Protein AF-A0A414RCP3-F1 (afdb_monomer_lite)

Secondary structure (DSSP, 8-state):
-HHHHHHHHHHHHHHHHHHHHHHHHTT-S-------S-S-----EEEEEETTTEEEEEEPPPTT--EEEEEETTEEEEEE--TT--EEEETTPPTT-EEEEEEEEEEEETTEEEE-PPPPPEEEEPPPP----------

Foldseek 3Di:
DVVVVVVVVVVVVVVVVVVVVVVVVVVPPDDPDPPPPPDQQAWAWDWAQDLAFGIKIFTDQDPQFQWKWKDKPNHTDDTGRHSVDGMDTDRPDDAQDKIKMKMWTWHADPNDIDTDDIHDIDIYHHHHRPDPPPPPDDD

Sequence (139 aa):
MKQIKHNLKFIISIVILIMVTFITNCYLVKADETKNPSINSTITFYGNMSNKKGIILKWSKVPKSKGYVIYRNNKKIATIKSNKIKSYTDKKVKAGKKYTYQIAPYTKVKGKKALGVKSYKIRVKATKRNGKKSILQEW

Structure (mmCIF, N/CA/C/O backbone):
data_AF-A0A414RCP3-F1
#
_entry.id   AF-A0A414RCP3-F1
#
loop_
_atom_site.group_PDB
_atom_site.id
_atom_site.type_symbol
_atom_site.label_atom_id
_atom_site.label_alt_id
_atom_site.label_comp_id
_atom_site.label_asym_id
_atom_site.label_entity_id
_atom_site.label_seq_id
_atom_site.pdbx_PDB_ins_code
_atom_site.Cartn_x
_atom_site.Cartn_y
_atom_site.Cartn_z
_atom_site.occupancy
_atom_site.B_iso_or_equiv
_atom_site.auth_seq_id
_atom_site.auth_comp_id
_atom_site.auth_asym_id
_atom_site.auth_atom_id
_atom_site.pdbx_PDB_model_num
ATOM 1 N N . MET A 1 1 ? 62.588 -48.140 -28.728 1.00 59.31 1 MET A N 1
ATOM 2 C CA . MET A 1 1 ? 61.114 -48.164 -28.517 1.00 59.31 1 MET A CA 1
ATOM 3 C C . MET A 1 1 ? 60.651 -47.842 -27.085 1.00 59.31 1 MET A C 1
ATOM 5 O O . MET A 1 1 ? 59.580 -47.264 -26.940 1.00 59.31 1 MET A O 1
ATOM 9 N N . LYS A 1 2 ? 61.408 -48.172 -26.021 1.00 61.03 2 LYS A N 1
ATOM 10 C CA . LYS A 1 2 ? 61.023 -47.899 -24.613 1.00 61.03 2 LYS A CA 1
ATOM 11 C C . LYS A 1 2 ? 61.018 -46.393 -24.259 1.00 61.03 2 LYS A C 1
ATOM 13 O O . LYS A 1 2 ? 60.089 -45.934 -23.605 1.00 61.03 2 LYS A O 1
ATOM 18 N N . GLN A 1 3 ? 61.975 -45.627 -24.799 1.00 59.44 3 GLN A N 1
ATOM 19 C CA . GLN A 1 3 ? 62.107 -44.174 -24.587 1.00 59.44 3 GLN A CA 1
ATOM 20 C C . GLN A 1 3 ? 60.938 -43.359 -25.166 1.00 59.44 3 GLN A C 1
ATOM 22 O O . GLN A 1 3 ? 60.432 -42.449 -24.522 1.00 59.44 3 GLN A O 1
ATOM 27 N N . ILE A 1 4 ? 60.443 -43.733 -26.352 1.00 65.25 4 ILE A N 1
ATOM 28 C CA . ILE A 1 4 ? 59.297 -43.068 -26.999 1.00 65.25 4 ILE A CA 1
ATOM 29 C C . ILE A 1 4 ? 58.018 -43.295 -26.183 1.00 65.25 4 ILE A C 1
ATOM 31 O O . ILE A 1 4 ? 57.241 -42.369 -25.983 1.00 65.25 4 ILE A O 1
ATOM 35 N N . LYS A 1 5 ? 57.834 -44.504 -25.630 1.00 66.94 5 LYS A N 1
ATOM 36 C CA . LYS A 1 5 ? 56.709 -44.806 -24.730 1.00 66.94 5 LYS A CA 1
ATOM 37 C C . LYS A 1 5 ? 56.789 -44.009 -23.422 1.00 66.94 5 LYS A C 1
ATOM 39 O O . LYS A 1 5 ? 55.750 -43.630 -22.893 1.00 66.94 5 LYS A O 1
ATOM 44 N N . HIS A 1 6 ? 57.992 -43.749 -22.909 1.00 66.50 6 HIS A N 1
ATOM 45 C CA . HIS A 1 6 ? 58.208 -42.924 -21.717 1.00 66.50 6 HIS A CA 1
ATOM 46 C C . HIS A 1 6 ? 57.896 -41.443 -21.990 1.00 66.50 6 HIS A C 1
ATOM 48 O O . HIS A 1 6 ? 57.122 -40.836 -21.255 1.00 66.50 6 HIS A O 1
ATOM 54 N N . ASN A 1 7 ? 58.399 -40.899 -23.102 1.00 67.38 7 ASN A N 1
ATOM 55 C CA . ASN A 1 7 ? 58.124 -39.522 -23.518 1.00 67.38 7 ASN A CA 1
ATOM 56 C C . ASN A 1 7 ? 56.638 -39.307 -23.841 1.00 67.38 7 ASN A C 1
ATOM 58 O O . ASN A 1 7 ? 56.080 -38.278 -23.484 1.00 67.38 7 ASN A O 1
ATOM 62 N N . LEU A 1 8 ? 55.966 -40.300 -24.430 1.00 71.62 8 LEU A N 1
ATOM 63 C CA . LEU A 1 8 ? 54.529 -40.245 -24.697 1.00 71.62 8 LEU A CA 1
ATOM 64 C C . LEU A 1 8 ? 53.703 -40.226 -23.403 1.00 71.62 8 LEU A C 1
ATOM 66 O O . LEU A 1 8 ? 52.778 -39.431 -23.277 1.00 71.62 8 LEU A O 1
ATOM 70 N N . LYS A 1 9 ? 54.066 -41.049 -22.410 1.00 73.62 9 LYS A N 1
ATOM 71 C CA . LYS A 1 9 ? 53.432 -41.028 -21.081 1.00 73.62 9 LYS A CA 1
ATOM 72 C C . LYS A 1 9 ? 53.657 -39.694 -20.360 1.00 73.62 9 LYS A C 1
ATOM 74 O O . LYS A 1 9 ? 52.738 -39.199 -19.716 1.00 73.62 9 LYS A O 1
ATOM 79 N N . PHE A 1 10 ? 54.840 -39.097 -20.513 1.00 78.38 10 PHE A N 1
ATOM 80 C CA . PHE A 1 10 ? 55.164 -37.785 -19.949 1.00 78.38 10 PHE A CA 1
ATOM 81 C C . PHE A 1 10 ? 54.343 -36.661 -20.602 1.00 78.38 10 PHE A C 1
ATOM 83 O O . PHE A 1 10 ? 53.743 -35.849 -19.902 1.00 78.38 10 PHE A O 1
ATOM 90 N N . ILE A 1 11 ? 54.226 -36.671 -21.934 1.00 77.50 11 ILE A N 1
ATOM 91 C CA . ILE A 1 11 ? 53.419 -35.701 -22.687 1.00 77.50 11 ILE A CA 1
ATOM 92 C C . ILE A 1 11 ? 51.931 -35.819 -22.320 1.00 77.50 11 ILE A C 1
ATOM 94 O O . ILE A 1 11 ? 51.287 -34.809 -22.042 1.00 77.50 11 ILE A O 1
ATOM 98 N N . ILE A 1 12 ? 51.387 -37.039 -22.239 1.00 74.81 12 ILE A N 1
ATOM 99 C CA . ILE A 1 12 ? 49.988 -37.270 -21.839 1.00 74.81 12 ILE A CA 1
ATOM 100 C C . ILE A 1 12 ? 49.737 -36.774 -20.405 1.00 74.81 12 ILE A C 1
ATOM 102 O O . ILE A 1 12 ? 48.708 -36.152 -20.145 1.00 74.81 12 ILE A O 1
ATOM 106 N N . SER A 1 13 ? 50.690 -36.971 -19.487 1.00 78.81 13 SER A N 1
ATOM 107 C CA . SER A 1 13 ? 50.584 -36.484 -18.105 1.00 78.81 13 SER A CA 1
ATOM 108 C C . SER A 1 13 ? 50.514 -34.956 -18.017 1.00 78.81 13 SER A C 1
ATOM 110 O O . SER A 1 13 ? 49.765 -34.431 -17.195 1.00 78.81 13 SER A O 1
ATOM 112 N N . ILE A 1 14 ? 51.257 -34.236 -18.864 1.00 81.00 14 ILE A N 1
ATOM 113 C CA . ILE A 1 14 ? 51.238 -32.764 -18.910 1.00 81.00 14 ILE A CA 1
ATOM 114 C C . ILE A 1 14 ? 49.898 -32.255 -19.456 1.00 81.00 14 ILE A C 1
ATOM 116 O O . ILE A 1 14 ? 49.323 -31.323 -18.895 1.00 81.00 14 ILE A O 1
ATOM 120 N N . VAL A 1 15 ? 49.355 -32.896 -20.497 1.00 80.38 15 VAL A N 1
ATOM 121 C CA . VAL A 1 15 ? 48.044 -32.529 -21.065 1.00 80.38 15 VAL A CA 1
ATOM 122 C C . VAL A 1 15 ? 46.918 -32.746 -20.050 1.00 80.38 15 VAL A C 1
ATOM 124 O O . VAL A 1 15 ? 46.056 -31.883 -19.903 1.00 80.38 15 VAL A O 1
ATOM 127 N N . ILE A 1 16 ? 46.945 -33.850 -19.295 1.00 77.81 16 ILE A N 1
ATOM 128 C CA . ILE A 1 16 ? 45.961 -34.115 -18.234 1.00 77.81 16 ILE A CA 1
ATOM 129 C C . ILE A 1 16 ? 46.041 -33.042 -17.137 1.00 77.81 16 ILE A C 1
ATOM 131 O O . ILE A 1 16 ? 45.006 -32.547 -16.698 1.00 77.81 16 ILE A O 1
ATOM 135 N N . LEU A 1 17 ? 47.246 -32.618 -16.743 1.00 74.69 17 LEU A N 1
ATOM 136 C CA . LEU A 1 17 ? 47.434 -31.552 -15.752 1.00 74.69 17 LEU A CA 1
ATOM 137 C C . LEU A 1 17 ? 46.867 -30.202 -16.221 1.00 74.69 17 LEU A C 1
ATOM 139 O O . LEU A 1 17 ? 46.223 -29.512 -15.433 1.00 74.69 17 LEU A O 1
ATOM 143 N N . ILE A 1 18 ? 47.044 -29.848 -17.499 1.00 76.25 18 ILE A N 1
ATOM 144 C CA . ILE A 1 18 ? 46.495 -28.612 -18.090 1.00 76.25 18 ILE A CA 1
ATOM 145 C C . ILE A 1 18 ? 44.961 -28.668 -18.181 1.00 76.25 18 ILE A C 1
ATOM 147 O O . ILE A 1 18 ? 44.282 -27.673 -17.940 1.00 76.25 18 ILE A O 1
ATOM 151 N N . MET A 1 19 ? 44.387 -29.836 -18.477 1.00 71.69 19 MET A N 1
ATOM 152 C CA . MET A 1 19 ? 42.931 -30.012 -18.488 1.00 71.69 19 MET A CA 1
ATOM 153 C C . MET A 1 19 ? 42.341 -29.900 -17.078 1.00 71.69 19 MET A C 1
ATOM 155 O O . MET A 1 19 ? 41.310 -29.258 -16.896 1.00 71.69 19 MET A O 1
ATOM 159 N N . VAL A 1 20 ? 43.014 -30.452 -16.063 1.00 71.19 20 VAL A N 1
ATOM 160 C CA . VAL A 1 20 ? 42.589 -30.342 -14.657 1.00 71.19 20 VAL A CA 1
ATOM 161 C C . VAL A 1 20 ? 42.625 -28.889 -14.170 1.00 71.19 20 VAL A C 1
ATOM 163 O O . VAL A 1 20 ? 41.719 -28.486 -13.443 1.00 71.19 20 VAL A O 1
ATOM 166 N N . THR A 1 21 ? 43.600 -28.076 -14.594 1.00 66.94 21 THR A N 1
ATOM 167 C CA . THR A 1 21 ? 43.658 -26.648 -14.225 1.00 66.94 21 THR A CA 1
ATOM 168 C C . THR A 1 21 ? 42.615 -25.793 -14.948 1.00 66.94 21 THR A C 1
ATOM 170 O O . THR A 1 21 ? 42.065 -24.860 -14.362 1.00 66.94 21 THR A O 1
ATOM 173 N N . PHE A 1 22 ? 42.271 -26.133 -16.194 1.00 64.38 22 PHE A N 1
ATOM 174 C CA . PHE A 1 22 ? 41.147 -25.511 -16.902 1.00 64.38 22 PHE A CA 1
ATOM 175 C C . PHE A 1 22 ? 39.810 -25.840 -16.228 1.00 64.38 22 PHE A C 1
ATOM 177 O O . PHE A 1 22 ? 38.975 -24.959 -16.025 1.00 64.38 22 PHE A O 1
ATOM 184 N N . ILE A 1 23 ? 39.644 -27.097 -15.810 1.00 64.88 23 ILE A N 1
ATOM 185 C CA . ILE A 1 23 ? 38.480 -27.562 -15.058 1.00 64.88 23 ILE A CA 1
ATOM 186 C C . ILE A 1 23 ? 38.391 -26.847 -13.698 1.00 64.88 23 ILE A C 1
ATOM 188 O O . ILE A 1 23 ? 37.313 -26.376 -13.348 1.00 64.88 23 ILE A O 1
ATOM 192 N N . THR A 1 24 ? 39.487 -26.674 -12.944 1.00 61.59 24 THR A N 1
ATOM 193 C CA . THR A 1 24 ? 39.461 -25.930 -11.664 1.00 61.59 24 THR A CA 1
ATOM 194 C C . THR A 1 24 ? 39.218 -24.429 -11.824 1.00 61.59 24 THR A C 1
ATOM 196 O O . THR A 1 24 ? 38.556 -23.846 -10.964 1.00 61.59 24 THR A O 1
ATOM 199 N N . ASN A 1 25 ? 39.618 -23.803 -12.937 1.00 57.88 25 ASN A N 1
ATOM 200 C CA . ASN A 1 25 ? 39.214 -22.424 -13.251 1.00 57.88 25 ASN A CA 1
ATOM 201 C C . ASN A 1 25 ? 37.702 -22.302 -13.561 1.00 57.88 25 ASN A C 1
ATOM 203 O O . ASN A 1 25 ? 37.096 -21.262 -13.314 1.00 57.88 25 ASN A O 1
ATOM 207 N N . CYS A 1 26 ? 37.037 -23.380 -13.994 1.00 54.97 26 CYS A N 1
ATOM 208 C CA . CYS A 1 26 ? 35.572 -23.430 -14.075 1.00 54.97 26 CYS A CA 1
ATOM 209 C C . CYS A 1 26 ? 34.878 -23.586 -12.705 1.00 54.97 26 CYS A C 1
ATOM 211 O O . CYS A 1 26 ? 33.672 -23.363 -12.617 1.00 54.97 26 CYS A O 1
ATOM 213 N N . TYR A 1 27 ? 35.610 -23.899 -11.628 1.00 56.06 27 TYR A N 1
ATOM 214 C CA . TYR A 1 27 ? 35.049 -24.075 -10.279 1.00 56.06 27 TYR A CA 1
ATOM 215 C C . TYR A 1 27 ? 35.124 -22.826 -9.379 1.00 56.06 27 TYR A C 1
ATOM 217 O O . TYR A 1 27 ? 34.558 -22.839 -8.287 1.00 56.06 27 TYR A O 1
ATOM 225 N N . LEU A 1 28 ? 35.743 -21.721 -9.824 1.00 49.38 28 LEU A N 1
ATOM 226 C CA . LEU A 1 28 ? 35.689 -20.422 -9.124 1.00 49.38 28 LEU A CA 1
ATOM 227 C C . LEU A 1 28 ? 34.760 -19.395 -9.786 1.00 49.38 28 LEU A C 1
ATOM 229 O O . LEU A 1 28 ? 34.816 -18.204 -9.470 1.00 49.38 28 LEU A O 1
ATOM 233 N N . VAL A 1 29 ? 33.805 -19.853 -10.596 1.00 54.44 29 VAL A N 1
ATOM 234 C CA . VAL A 1 29 ? 32.522 -19.151 -10.686 1.00 54.44 29 VAL A CA 1
ATOM 235 C C . VAL A 1 29 ? 31.793 -19.430 -9.377 1.00 54.44 29 VAL A C 1
ATOM 237 O O . VAL A 1 29 ? 31.092 -20.426 -9.216 1.00 54.44 29 VAL A O 1
ATOM 240 N N . LYS A 1 30 ? 32.008 -18.549 -8.395 1.00 55.00 30 LYS A N 1
ATOM 241 C CA . LYS A 1 30 ? 31.119 -18.438 -7.239 1.00 55.00 30 LYS A CA 1
ATOM 242 C C . LYS A 1 30 ? 29.700 -18.367 -7.780 1.00 55.00 30 LYS A C 1
ATOM 244 O O . LYS A 1 30 ? 29.419 -17.535 -8.640 1.00 55.00 30 LYS A O 1
ATOM 249 N N . ALA A 1 31 ? 28.849 -19.247 -7.270 1.00 51.56 31 ALA A N 1
ATOM 250 C CA . ALA A 1 31 ? 27.417 -19.192 -7.466 1.00 51.56 31 ALA A CA 1
ATOM 251 C C . ALA A 1 31 ? 26.927 -17.748 -7.249 1.00 51.56 31 ALA A C 1
ATOM 253 O O . ALA A 1 31 ? 26.804 -17.296 -6.112 1.00 51.56 31 ALA A O 1
ATOM 254 N N . ASP A 1 32 ? 26.650 -17.020 -8.332 1.00 38.94 32 ASP A N 1
ATOM 255 C CA . ASP A 1 32 ? 25.471 -16.172 -8.299 1.00 38.94 32 ASP A CA 1
ATOM 256 C C . ASP A 1 32 ? 24.315 -17.162 -8.345 1.00 38.94 32 ASP A C 1
ATOM 258 O O . ASP A 1 32 ? 24.142 -17.921 -9.303 1.00 38.94 32 ASP A O 1
ATOM 262 N N . GLU A 1 33 ? 23.656 -17.266 -7.200 1.00 48.16 33 GLU A N 1
ATOM 263 C CA . GLU A 1 33 ? 22.516 -18.117 -6.968 1.00 48.16 33 GLU A CA 1
ATOM 264 C C . GLU A 1 33 ? 21.569 -18.047 -8.170 1.00 48.16 33 GLU A C 1
ATOM 266 O O . GLU A 1 33 ? 20.908 -17.040 -8.432 1.00 48.16 33 GLU A O 1
ATOM 271 N N . THR A 1 34 ? 21.374 -19.190 -8.819 1.00 36.94 34 THR A N 1
ATOM 272 C CA . THR A 1 34 ? 20.073 -19.531 -9.379 1.00 36.94 34 THR A CA 1
ATOM 273 C C . THR A 1 34 ? 19.051 -19.530 -8.240 1.00 36.94 34 THR A C 1
ATOM 275 O O . THR A 1 34 ? 18.615 -20.580 -7.765 1.00 36.94 34 THR A O 1
ATOM 278 N N . LYS A 1 35 ? 18.620 -18.347 -7.785 1.00 36.62 35 LYS A N 1
ATOM 279 C CA . LYS A 1 35 ? 17.309 -18.210 -7.163 1.00 36.62 35 LYS A CA 1
ATOM 280 C C . LYS A 1 35 ? 16.313 -18.379 -8.290 1.00 36.62 35 LYS A C 1
ATOM 282 O O . LYS A 1 35 ? 15.996 -17.429 -8.999 1.00 36.62 35 LYS A O 1
ATOM 287 N N . ASN A 1 36 ? 15.877 -19.621 -8.466 1.00 38.09 36 ASN A N 1
ATOM 288 C CA . ASN A 1 36 ? 14.559 -19.986 -8.965 1.00 38.09 36 ASN A CA 1
ATOM 289 C C . ASN A 1 36 ? 13.629 -18.753 -9.079 1.00 38.09 36 ASN A C 1
ATOM 291 O O . ASN A 1 36 ? 13.301 -18.170 -8.037 1.00 38.09 36 ASN A O 1
ATOM 295 N N . PRO A 1 37 ? 13.203 -18.301 -10.274 1.00 49.03 37 PRO A N 1
ATOM 296 C CA . PRO A 1 37 ? 12.241 -17.211 -10.394 1.00 49.03 37 PRO A CA 1
ATOM 297 C C . PRO A 1 37 ? 10.839 -17.716 -10.013 1.00 49.03 37 PRO A C 1
ATOM 299 O O . PRO A 1 37 ? 9.928 -17.775 -10.827 1.00 49.03 37 PRO A O 1
ATOM 302 N N . SER A 1 38 ? 10.664 -18.092 -8.748 1.00 43.66 38 SER A N 1
ATOM 303 C CA . SER A 1 38 ? 9.405 -18.531 -8.154 1.00 43.66 38 SER A CA 1
ATOM 304 C C . SER A 1 38 ? 9.425 -18.282 -6.641 1.00 43.66 38 SER A C 1
ATOM 306 O O . SER A 1 38 ? 9.205 -19.163 -5.815 1.00 43.66 38 SER A O 1
ATOM 308 N N . ILE A 1 39 ? 9.627 -17.025 -6.263 1.00 38.47 39 ILE A N 1
ATOM 309 C CA . ILE A 1 39 ? 8.792 -16.445 -5.215 1.00 38.47 39 ILE A CA 1
ATOM 310 C C . ILE A 1 39 ? 8.220 -15.195 -5.857 1.00 38.47 39 ILE A C 1
ATOM 312 O O . ILE A 1 39 ? 8.941 -14.217 -6.063 1.00 38.47 39 ILE A O 1
ATOM 316 N N . ASN A 1 40 ? 6.941 -15.240 -6.229 1.00 49.31 40 ASN A N 1
ATOM 317 C CA . ASN A 1 40 ? 6.150 -14.057 -6.558 1.00 49.31 40 ASN A CA 1
ATOM 318 C C . ASN A 1 40 ? 6.600 -12.918 -5.646 1.00 49.31 40 ASN A C 1
ATOM 320 O O . ASN A 1 40 ? 6.467 -13.061 -4.432 1.00 49.31 40 ASN A O 1
ATOM 324 N N . SER A 1 41 ? 7.216 -11.867 -6.200 1.00 54.78 41 SER A N 1
ATOM 325 C CA . SER A 1 41 ? 7.940 -10.835 -5.449 1.00 54.78 41 SER A CA 1
ATOM 326 C C . SER A 1 41 ? 7.037 -10.238 -4.371 1.00 54.78 41 SER A C 1
ATOM 328 O O . SER A 1 41 ? 6.256 -9.319 -4.626 1.00 54.78 41 SER A O 1
ATOM 330 N N . THR A 1 42 ? 7.073 -10.828 -3.176 1.00 72.12 42 THR A N 1
ATOM 331 C CA . THR A 1 42 ? 6.018 -10.627 -2.191 1.00 72.12 42 THR A CA 1
ATOM 332 C C . THR A 1 42 ? 6.284 -9.293 -1.538 1.00 72.12 42 THR A C 1
ATOM 334 O O . THR A 1 42 ? 7.186 -9.132 -0.719 1.00 72.12 42 THR A O 1
ATOM 337 N N . ILE A 1 43 ? 5.513 -8.298 -1.956 1.00 86.62 43 ILE A N 1
ATOM 338 C CA . ILE A 1 43 ? 5.558 -6.966 -1.376 1.00 86.62 43 ILE A CA 1
ATOM 339 C C . ILE A 1 43 ? 5.135 -7.110 0.082 1.00 86.62 43 ILE A C 1
ATOM 341 O O . ILE A 1 43 ? 3.962 -7.355 0.370 1.00 86.62 43 ILE A O 1
ATOM 345 N N . THR A 1 44 ? 6.081 -6.952 1.007 1.00 93.38 44 THR A N 1
ATOM 346 C CA . THR A 1 44 ? 5.769 -6.838 2.430 1.00 93.38 44 THR A CA 1
ATOM 347 C C . THR A 1 44 ? 4.902 -5.599 2.579 1.00 93.38 44 THR A C 1
ATOM 349 O O . THR A 1 44 ? 5.389 -4.494 2.364 1.00 93.38 44 THR A O 1
ATOM 352 N N . PHE A 1 45 ? 3.616 -5.770 2.875 1.00 94.94 45 PHE A N 1
ATOM 353 C CA . PHE A 1 45 ? 2.649 -4.681 2.945 1.00 94.94 45 PHE A CA 1
ATOM 354 C C . PHE A 1 45 ? 1.749 -4.857 4.156 1.00 94.94 45 PHE A C 1
ATOM 356 O O . PHE A 1 45 ? 0.937 -5.771 4.207 1.00 94.94 45 PHE A O 1
ATOM 363 N N . TYR A 1 46 ? 1.867 -3.956 5.118 1.00 94.81 46 TYR A N 1
ATOM 364 C CA . TYR A 1 46 ? 1.107 -4.025 6.356 1.00 94.81 46 TYR A CA 1
ATOM 365 C C . TYR A 1 46 ? 0.522 -2.662 6.702 1.00 94.81 46 TYR A C 1
ATOM 367 O O . TYR A 1 46 ? 0.929 -1.620 6.179 1.00 94.81 46 TYR A O 1
ATOM 375 N N . GLY A 1 47 ? -0.480 -2.676 7.574 1.00 94.19 47 GLY A N 1
ATOM 376 C CA . GLY A 1 47 ? -1.215 -1.485 7.948 1.00 94.19 47 GLY A CA 1
ATOM 377 C C . GLY A 1 47 ? -1.651 -1.545 9.396 1.00 94.19 47 GLY A C 1
ATOM 378 O O . GLY A 1 47 ? -2.189 -2.553 9.844 1.00 94.19 47 GLY A O 1
ATOM 379 N N . ASN A 1 48 ? -1.441 -0.451 10.115 1.00 91.69 48 ASN A N 1
ATOM 380 C CA . ASN A 1 48 ? -1.824 -0.323 11.511 1.00 91.69 48 ASN A CA 1
ATOM 381 C C . ASN A 1 48 ? -2.581 0.987 11.735 1.00 91.69 48 ASN A C 1
ATOM 383 O O . ASN A 1 48 ? -2.309 2.010 11.101 1.00 91.69 48 ASN A O 1
ATOM 387 N N . MET A 1 49 ? -3.549 0.965 12.646 1.00 88.94 49 MET A N 1
ATOM 388 C CA . MET A 1 49 ? -4.239 2.181 13.055 1.00 88.94 49 MET A CA 1
ATOM 389 C C . MET A 1 49 ? -3.304 3.053 13.904 1.00 88.94 49 MET A C 1
ATOM 391 O O . MET A 1 49 ? -2.536 2.557 14.724 1.00 88.94 49 MET A O 1
ATOM 395 N N . SER A 1 50 ? -3.374 4.365 13.703 1.00 85.94 50 SER A N 1
ATOM 396 C CA . SER A 1 50 ? -2.756 5.379 14.551 1.00 85.94 50 SER A CA 1
ATOM 397 C C . SER A 1 50 ? -3.837 6.286 15.114 1.00 85.94 50 SER A C 1
ATOM 399 O O . SER A 1 50 ? -4.552 6.954 14.360 1.00 85.94 50 SER A O 1
ATOM 401 N N . ASN A 1 51 ? -3.889 6.381 16.442 1.00 74.19 51 ASN A N 1
ATOM 402 C CA . ASN A 1 51 ? -4.898 7.151 17.173 1.00 74.19 51 ASN A CA 1
ATOM 403 C C . ASN A 1 51 ? -4.941 8.636 16.777 1.00 74.19 51 ASN A C 1
ATOM 405 O O . ASN A 1 51 ? -5.986 9.258 16.888 1.00 74.19 51 ASN A O 1
ATOM 409 N N . LYS A 1 52 ? -3.838 9.206 16.274 1.00 75.50 52 LYS A N 1
ATOM 410 C CA . LYS A 1 52 ? -3.778 10.612 15.833 1.00 75.50 52 LYS A CA 1
ATOM 411 C C . LYS A 1 52 ? -3.858 10.763 14.313 1.00 75.50 52 LYS A C 1
ATOM 413 O O . LYS A 1 52 ? -4.405 11.740 13.812 1.00 75.50 52 LYS A O 1
ATOM 418 N N . LYS A 1 53 ? -3.297 9.809 13.562 1.00 77.44 53 LYS A N 1
ATOM 419 C CA . LYS A 1 53 ? -2.992 9.995 12.134 1.00 77.44 53 LYS A CA 1
ATOM 420 C C . LYS A 1 53 ? -3.945 9.245 11.189 1.00 77.44 53 LYS A C 1
ATOM 422 O O . LYS A 1 53 ? -4.029 9.621 10.029 1.00 77.44 53 LYS A O 1
ATOM 427 N N . GLY A 1 54 ? -4.733 8.269 11.651 1.00 90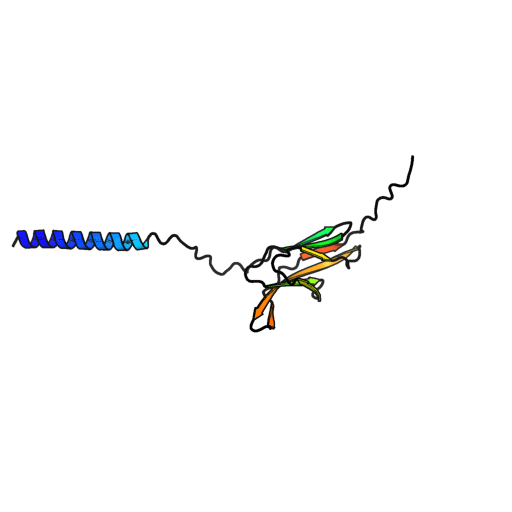.75 54 GLY A N 1
ATOM 428 C CA . GLY A 1 54 ? -5.532 7.385 10.780 1.00 90.75 54 GLY A CA 1
ATOM 4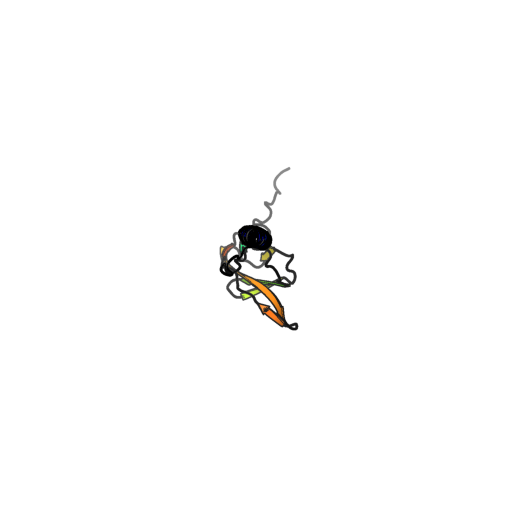29 C C . GLY A 1 54 ? -4.824 6.054 10.522 1.00 90.75 54 GLY A C 1
ATOM 430 O O . GLY A 1 54 ? -4.000 5.648 11.335 1.00 90.75 54 GLY A O 1
ATOM 431 N N . ILE A 1 55 ? -5.122 5.362 9.418 1.00 94.88 55 ILE A N 1
ATOM 432 C CA . ILE A 1 55 ? -4.459 4.081 9.110 1.00 94.88 55 ILE A CA 1
ATOM 433 C C . ILE A 1 55 ? -3.123 4.355 8.416 1.00 94.88 55 ILE A C 1
ATOM 435 O O . ILE A 1 55 ? -3.085 4.943 7.336 1.00 94.88 55 ILE A O 1
ATOM 439 N N . ILE A 1 56 ? -2.026 3.930 9.039 1.00 95.62 56 ILE A N 1
ATOM 440 C CA . ILE A 1 56 ? -0.676 4.008 8.483 1.00 95.62 56 ILE A CA 1
ATOM 441 C C . ILE A 1 56 ? -0.408 2.709 7.732 1.00 95.62 56 ILE A C 1
ATOM 443 O O . ILE A 1 56 ? -0.451 1.631 8.314 1.00 95.62 56 ILE A O 1
ATOM 447 N N . LEU A 1 57 ? -0.122 2.826 6.443 1.00 97.69 57 LEU A N 1
ATOM 448 C CA . LEU A 1 57 ? 0.279 1.739 5.563 1.00 97.69 57 LEU A CA 1
ATOM 449 C C . LEU A 1 57 ? 1.785 1.823 5.348 1.00 97.69 57 LEU A C 1
ATOM 451 O O . LEU A 1 57 ? 2.304 2.913 5.094 1.00 97.69 57 LEU A O 1
ATOM 455 N N . LYS A 1 58 ? 2.478 0.691 5.433 1.00 96.94 58 LYS A N 1
ATOM 456 C CA . LYS A 1 58 ? 3.926 0.590 5.234 1.00 96.94 58 LYS A CA 1
ATOM 457 C C . LYS A 1 58 ? 4.261 -0.584 4.326 1.00 96.94 58 LYS A C 1
ATOM 459 O O . LYS A 1 58 ? 3.543 -1.584 4.310 1.00 96.94 58 LYS A O 1
ATOM 464 N N . TRP A 1 59 ? 5.345 -0.448 3.566 1.00 97.00 59 TRP A N 1
ATOM 465 C CA . TRP A 1 59 ? 5.798 -1.504 2.666 1.00 97.00 59 TRP A CA 1
ATOM 466 C C . TRP A 1 59 ? 7.307 -1.559 2.450 1.00 97.00 59 TRP A C 1
ATOM 468 O O . TRP A 1 59 ? 8.026 -0.582 2.677 1.00 97.00 59 TRP A O 1
ATOM 478 N N . SER A 1 60 ? 7.781 -2.712 1.976 1.00 94.06 60 SER A N 1
ATOM 479 C CA . SER A 1 60 ? 9.148 -2.888 1.488 1.00 94.06 60 SER A CA 1
ATOM 480 C C . SER A 1 60 ? 9.330 -2.282 0.093 1.00 94.06 60 SER A C 1
ATOM 482 O O . SER A 1 60 ? 8.397 -2.173 -0.706 1.00 94.06 60 SER A O 1
ATOM 484 N N . LYS A 1 61 ? 10.553 -1.831 -0.204 1.00 94.00 61 LYS A N 1
ATOM 485 C CA . LYS A 1 61 ? 10.887 -1.269 -1.516 1.00 94.00 61 LYS A CA 1
ATOM 486 C C . LYS A 1 61 ? 10.799 -2.370 -2.575 1.00 94.00 61 LYS A C 1
ATOM 488 O O . LYS A 1 61 ? 11.469 -3.385 -2.443 1.00 94.00 61 LYS A O 1
ATOM 493 N N . VAL A 1 62 ? 10.071 -2.119 -3.662 1.00 93.50 62 VAL A N 1
ATOM 494 C CA . VAL A 1 62 ? 10.071 -3.006 -4.834 1.00 93.50 62 VAL A CA 1
ATOM 495 C C . VAL A 1 62 ? 11.176 -2.564 -5.804 1.00 93.50 62 VAL A C 1
ATOM 497 O O . VAL A 1 62 ? 11.141 -1.405 -6.252 1.00 93.50 62 VAL A O 1
ATOM 500 N N . PRO A 1 63 ? 12.154 -3.429 -6.142 1.00 90.56 63 PRO A N 1
ATOM 501 C CA . PRO A 1 63 ? 13.206 -3.116 -7.108 1.00 90.56 63 PRO A CA 1
ATOM 502 C C . PRO A 1 63 ? 12.640 -2.649 -8.452 1.00 90.56 63 PRO A C 1
ATOM 504 O O . PRO A 1 63 ? 11.562 -3.069 -8.864 1.00 90.56 63 PRO A O 1
ATOM 507 N N . LYS A 1 64 ? 13.354 -1.741 -9.131 1.00 90.81 64 LYS A N 1
ATOM 508 C CA . LYS A 1 64 ? 12.995 -1.182 -10.455 1.00 90.81 64 LYS A CA 1
ATOM 509 C C . LYS A 1 64 ? 11.647 -0.429 -10.532 1.00 90.81 64 LYS A C 1
ATOM 511 O O . LYS A 1 64 ? 11.361 0.199 -11.551 1.00 90.81 64 LYS A O 1
ATOM 516 N N . SER A 1 65 ? 10.847 -0.394 -9.462 1.00 94.75 65 SER A N 1
ATOM 517 C CA . SER A 1 65 ? 9.619 0.406 -9.408 1.00 94.75 65 SER A CA 1
ATOM 518 C C . SER A 1 65 ? 9.929 1.903 -9.504 1.00 94.75 65 SER A C 1
ATOM 520 O O . SER A 1 65 ? 10.928 2.395 -8.971 1.00 94.75 65 SER A O 1
ATOM 522 N N . LYS A 1 66 ? 9.055 2.652 -10.178 1.00 96.06 66 LYS A N 1
ATOM 523 C CA . LYS A 1 66 ? 9.064 4.124 -10.191 1.00 96.06 66 LYS A CA 1
ATOM 524 C C . LYS A 1 66 ? 8.176 4.705 -9.091 1.00 96.06 66 LYS A C 1
ATOM 526 O O . LYS A 1 66 ? 8.314 5.873 -8.749 1.00 96.06 66 LYS A O 1
ATOM 531 N N . GLY A 1 67 ? 7.289 3.897 -8.524 1.00 96.69 67 GLY A N 1
ATOM 532 C CA . GLY A 1 67 ? 6.380 4.307 -7.471 1.00 96.69 67 GLY A CA 1
ATOM 533 C C . GLY A 1 67 ? 5.340 3.238 -7.172 1.00 96.69 67 GLY A C 1
ATOM 534 O O . GLY A 1 67 ? 5.473 2.092 -7.605 1.00 96.69 67 GLY A O 1
ATOM 535 N N . TYR A 1 68 ? 4.292 3.633 -6.454 1.00 97.62 68 TYR A N 1
ATOM 536 C CA . TYR A 1 68 ? 3.251 2.727 -5.977 1.00 97.62 68 TYR A CA 1
ATOM 537 C C . TYR A 1 68 ? 1.850 3.305 -6.172 1.00 97.62 68 TYR A C 1
ATOM 539 O O . TYR A 1 68 ? 1.653 4.519 -6.169 1.00 97.62 68 TYR A O 1
ATOM 547 N N . VAL A 1 69 ? 0.857 2.435 -6.311 1.00 98.12 69 VAL A N 1
ATOM 548 C CA . VAL A 1 69 ? -0.568 2.766 -6.297 1.00 98.12 69 VAL A CA 1
ATOM 549 C C . VAL A 1 69 ? -1.209 2.039 -5.128 1.00 98.12 69 VAL A C 1
ATOM 551 O O . VAL A 1 69 ? -1.075 0.824 -5.006 1.00 98.12 69 VAL A O 1
ATOM 554 N N . ILE A 1 70 ? -1.898 2.785 -4.269 1.00 98.25 70 ILE A N 1
ATOM 555 C CA . ILE A 1 70 ? -2.540 2.246 -3.070 1.00 98.25 70 ILE A CA 1
ATOM 556 C C . ILE A 1 70 ? -4.043 2.187 -3.301 1.00 98.25 70 ILE A C 1
ATOM 558 O O . ILE A 1 70 ? -4.657 3.161 -3.753 1.00 98.25 70 ILE A O 1
ATOM 562 N N . TYR A 1 71 ? -4.625 1.049 -2.943 1.00 98.31 71 TYR A N 1
ATOM 563 C CA . TYR A 1 71 ? -6.044 0.764 -3.046 1.00 98.31 71 TYR A CA 1
ATOM 564 C C . TYR A 1 71 ? -6.644 0.585 -1.655 1.00 98.31 71 TYR A C 1
ATOM 566 O O . TYR A 1 71 ? -6.052 -0.071 -0.800 1.00 98.31 71 TYR A O 1
ATOM 574 N N . ARG A 1 72 ? -7.846 1.124 -1.459 1.00 98.31 72 ARG A N 1
ATOM 575 C CA . ARG A 1 72 ? -8.711 0.881 -0.305 1.00 98.31 72 ARG A CA 1
ATOM 576 C C . ARG A 1 72 ? -10.061 0.401 -0.800 1.00 98.31 72 ARG A C 1
ATOM 578 O O . ARG A 1 72 ? -10.687 1.090 -1.601 1.00 98.31 72 ARG A O 1
ATOM 585 N N . ASN A 1 73 ? -10.516 -0.750 -0.315 1.00 97.44 73 ASN A N 1
ATOM 586 C CA . ASN A 1 73 ? -11.750 -1.403 -0.769 1.00 97.44 73 ASN A CA 1
ATOM 587 C C . ASN A 1 73 ? -11.806 -1.460 -2.308 1.00 97.44 73 ASN A C 1
ATOM 589 O O . ASN A 1 73 ? -12.763 -1.004 -2.924 1.00 97.44 73 ASN A O 1
ATOM 593 N N . ASN A 1 74 ? -10.710 -1.924 -2.921 1.00 96.19 74 ASN A N 1
ATOM 594 C CA . ASN A 1 74 ? -10.491 -2.013 -4.372 1.00 96.19 74 ASN A CA 1
ATOM 595 C C . ASN A 1 74 ? -10.485 -0.676 -5.148 1.00 96.19 74 ASN A C 1
ATOM 597 O O . ASN A 1 74 ? -10.225 -0.677 -6.347 1.00 96.19 74 ASN A O 1
ATOM 601 N N . LYS A 1 75 ? -10.686 0.474 -4.492 1.00 97.94 75 LYS A N 1
ATOM 602 C CA . LYS A 1 75 ? -10.624 1.804 -5.118 1.00 97.94 75 LYS A CA 1
ATOM 603 C C . LYS A 1 75 ? -9.257 2.447 -4.903 1.00 97.94 75 LYS A C 1
ATOM 605 O O . LYS A 1 75 ? -8.728 2.432 -3.793 1.00 97.94 75 LYS A O 1
ATOM 610 N N . LYS A 1 76 ? -8.685 3.043 -5.950 1.00 98.00 76 LYS A N 1
ATOM 611 C CA . LYS A 1 76 ? -7.425 3.800 -5.862 1.00 98.00 76 LYS A CA 1
ATOM 612 C C . LYS A 1 76 ? -7.607 5.009 -4.941 1.00 98.00 76 LYS A C 1
ATOM 614 O O . LYS A 1 76 ? -8.503 5.814 -5.167 1.0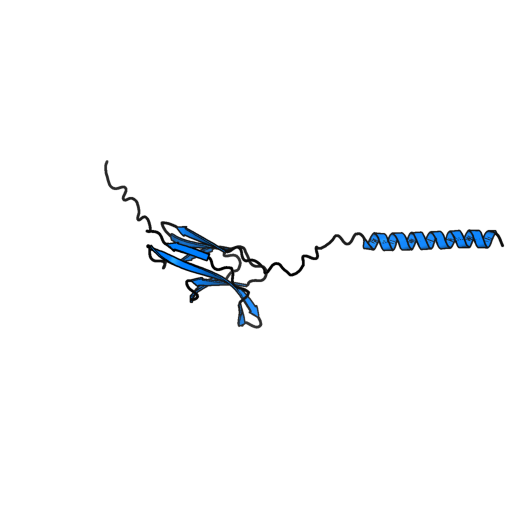0 98.00 76 LYS A O 1
ATOM 619 N N . ILE A 1 77 ? -6.725 5.166 -3.956 1.00 98.06 77 ILE A N 1
ATOM 620 C CA . ILE A 1 77 ? -6.732 6.320 -3.039 1.00 98.06 77 ILE A CA 1
ATOM 621 C C . ILE A 1 77 ? -5.468 7.175 -3.123 1.00 98.06 77 ILE A C 1
ATOM 623 O O . ILE A 1 77 ? -5.502 8.343 -2.747 1.00 98.06 77 ILE A O 1
ATOM 627 N N . ALA A 1 78 ? -4.359 6.616 -3.616 1.00 98.00 78 ALA A N 1
ATOM 628 C CA . ALA A 1 78 ? -3.103 7.344 -3.732 1.00 98.00 78 ALA A CA 1
ATOM 629 C C . ALA A 1 78 ? -2.214 6.796 -4.852 1.00 98.00 78 ALA A C 1
ATOM 631 O O . ALA A 1 78 ? -2.262 5.615 -5.202 1.00 98.00 78 ALA A O 1
ATOM 632 N N . THR A 1 79 ? -1.369 7.673 -5.395 1.00 98.00 79 THR A N 1
ATOM 633 C CA . THR A 1 79 ? -0.217 7.316 -6.229 1.00 98.00 79 THR A CA 1
ATOM 634 C C . THR A 1 79 ? 1.026 7.932 -5.606 1.00 98.00 79 THR A C 1
ATOM 636 O O . THR A 1 79 ? 1.144 9.151 -5.517 1.00 98.00 79 THR A O 1
ATOM 639 N N . ILE A 1 80 ? 1.956 7.085 -5.188 1.00 97.94 80 ILE A N 1
ATOM 640 C CA . ILE A 1 80 ? 3.245 7.470 -4.630 1.00 97.94 80 ILE A CA 1
ATOM 641 C C . ILE A 1 80 ? 4.235 7.551 -5.787 1.00 97.94 80 ILE A C 1
ATOM 643 O O . ILE A 1 80 ? 4.532 6.535 -6.406 1.00 97.94 80 ILE A O 1
ATOM 647 N N . LYS A 1 81 ? 4.725 8.754 -6.101 1.00 95.94 81 LYS A N 1
ATOM 648 C CA . LYS A 1 81 ? 5.566 9.008 -7.288 1.00 95.94 81 LYS A CA 1
ATOM 649 C C . LYS A 1 81 ? 7.048 8.645 -7.116 1.00 95.94 81 LYS A C 1
ATOM 651 O O . LYS A 1 81 ? 7.826 8.850 -8.039 1.00 95.94 81 LYS A O 1
ATOM 656 N N . SER A 1 82 ? 7.431 8.139 -5.945 1.00 95.00 82 SER A N 1
ATOM 657 C CA . SER A 1 82 ? 8.809 7.797 -5.602 1.00 95.00 82 SER A CA 1
ATOM 658 C C . SER A 1 82 ? 8.878 6.415 -4.972 1.00 95.00 82 SER A C 1
ATOM 660 O O . S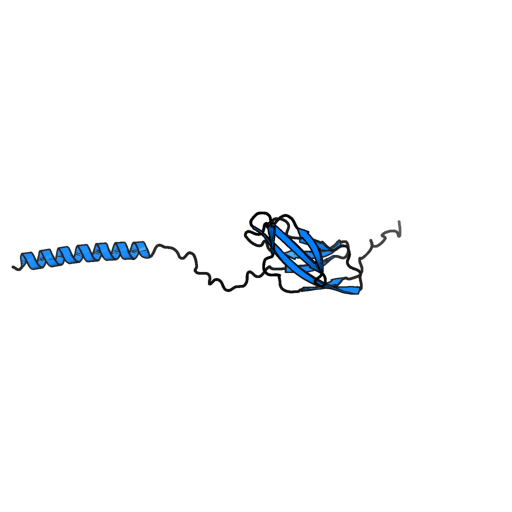ER A 1 82 ? 8.119 6.097 -4.058 1.00 95.00 82 SER A O 1
ATOM 662 N N . ASN A 1 83 ? 9.844 5.613 -5.413 1.00 93.38 83 ASN A N 1
ATOM 663 C CA . ASN A 1 83 ? 10.130 4.309 -4.821 1.00 93.38 83 ASN A CA 1
ATOM 664 C C . ASN A 1 83 ? 10.930 4.391 -3.503 1.00 93.38 83 ASN A C 1
ATOM 666 O O . ASN A 1 83 ? 11.271 3.348 -2.940 1.00 93.38 83 ASN A O 1
ATOM 670 N N . LYS A 1 84 ? 11.283 5.604 -3.047 1.00 94.94 84 LYS A N 1
ATOM 671 C CA . LYS A 1 84 ? 11.942 5.863 -1.754 1.00 94.94 84 LYS A CA 1
ATOM 672 C C . LYS A 1 84 ? 10.926 6.007 -0.616 1.00 94.94 84 LYS A C 1
ATOM 674 O O . LYS A 1 84 ? 11.244 5.712 0.532 1.00 94.94 84 LYS A O 1
ATOM 679 N N . ILE A 1 85 ? 9.699 6.424 -0.935 1.00 95.69 85 ILE A N 1
ATOM 680 C CA . ILE A 1 85 ? 8.608 6.535 0.035 1.00 95.69 85 ILE A CA 1
ATOM 681 C C . ILE A 1 85 ? 8.052 5.135 0.304 1.00 95.69 85 ILE A C 1
ATOM 683 O O . ILE A 1 85 ? 7.643 4.428 -0.617 1.00 95.69 85 ILE A O 1
ATOM 687 N N . LYS A 1 86 ? 8.047 4.756 1.583 1.00 95.88 86 LYS A N 1
ATOM 688 C CA . LYS A 1 86 ? 7.670 3.421 2.077 1.00 95.88 86 LYS A CA 1
ATOM 689 C C . LYS A 1 86 ? 6.487 3.455 3.047 1.00 95.88 86 LYS A C 1
ATOM 691 O O . LYS A 1 86 ? 6.210 2.467 3.722 1.00 95.88 86 LYS A O 1
ATOM 696 N N . SER A 1 87 ? 5.831 4.607 3.172 1.00 96.50 87 SER A N 1
ATOM 697 C CA . SER A 1 87 ? 4.678 4.780 4.045 1.00 96.50 87 SER A CA 1
ATOM 698 C C . SER A 1 87 ? 3.652 5.743 3.457 1.00 96.50 87 SER A C 1
ATOM 700 O O . SER A 1 87 ? 3.974 6.657 2.697 1.00 96.50 87 SER A O 1
ATOM 702 N N . TYR A 1 88 ? 2.392 5.525 3.814 1.00 97.38 88 TYR A N 1
ATOM 703 C CA . TYR A 1 88 ? 1.276 6.400 3.485 1.00 97.38 88 TYR A CA 1
ATOM 704 C C . TYR A 1 88 ? 0.262 6.365 4.620 1.00 97.38 88 TYR A C 1
ATOM 706 O O . TYR A 1 88 ? -0.030 5.306 5.164 1.00 97.38 88 TYR A O 1
ATOM 714 N N . THR A 1 89 ? -0.296 7.521 4.965 1.00 96.50 89 THR A N 1
ATOM 715 C CA . THR A 1 89 ? -1.321 7.617 6.005 1.00 96.50 89 THR A CA 1
ATOM 716 C C . THR A 1 89 ? -2.677 7.916 5.375 1.00 96.50 89 THR A C 1
ATOM 718 O O . THR A 1 89 ? -2.891 9.012 4.854 1.00 96.50 89 THR A O 1
ATOM 721 N N . ASP A 1 90 ? -3.618 6.981 5.480 1.00 96.44 90 ASP A N 1
ATOM 722 C CA . ASP A 1 90 ? -5.014 7.201 5.118 1.00 96.44 90 ASP A CA 1
ATOM 723 C C . ASP A 1 90 ? -5.758 7.921 6.252 1.00 96.44 90 ASP A C 1
ATOM 725 O O . ASP A 1 90 ? -6.277 7.320 7.199 1.00 96.44 90 ASP A O 1
ATOM 729 N N . LYS A 1 91 ? -5.815 9.250 6.141 1.00 94.19 91 LYS A N 1
ATOM 730 C CA . LYS A 1 91 ? -6.523 10.131 7.079 1.00 94.19 91 LYS A CA 1
ATOM 731 C C . LYS A 1 91 ? -8.045 10.139 6.874 1.00 94.19 91 LYS A C 1
ATOM 733 O O . LYS A 1 91 ? -8.761 10.655 7.728 1.00 94.19 91 LYS A O 1
ATOM 738 N N . LYS A 1 92 ? -8.567 9.580 5.775 1.00 93.69 92 LYS A N 1
ATOM 739 C CA . LYS A 1 92 ? -10.000 9.657 5.413 1.00 93.69 92 LYS A CA 1
ATOM 740 C C . LYS A 1 92 ? -10.833 8.496 5.971 1.00 93.69 92 LYS A C 1
ATOM 742 O O . LYS A 1 92 ? -12.007 8.359 5.634 1.00 93.69 92 LYS A O 1
ATOM 747 N N . VAL A 1 93 ? -10.224 7.629 6.775 1.00 93.81 93 VAL A N 1
ATOM 748 C CA . VAL A 1 93 ? -10.900 6.510 7.442 1.00 93.81 93 VAL A CA 1
ATOM 749 C C . VAL A 1 93 ? -11.850 7.013 8.525 1.00 93.81 93 VAL A C 1
ATOM 751 O O . VAL A 1 93 ? -11.547 7.979 9.226 1.00 93.81 93 VAL A O 1
ATOM 754 N N . LYS A 1 94 ? -12.992 6.340 8.673 1.00 91.88 94 LYS A N 1
ATOM 755 C CA . LYS A 1 94 ? -13.970 6.614 9.732 1.00 91.88 94 LYS A CA 1
ATOM 756 C C . LYS A 1 94 ? -13.856 5.553 10.823 1.00 91.88 94 LYS A C 1
ATOM 758 O O . LYS A 1 94 ? -13.737 4.370 10.508 1.00 91.88 94 LYS A O 1
ATOM 763 N N . ALA A 1 95 ? -13.900 5.981 12.083 1.00 89.94 95 ALA A N 1
ATOM 764 C CA . ALA A 1 95 ? -13.850 5.087 13.236 1.00 89.94 95 ALA A CA 1
ATOM 765 C C . ALA A 1 95 ? -14.977 4.040 13.188 1.00 89.94 95 ALA A C 1
ATOM 767 O O . ALA A 1 95 ? -16.047 4.286 12.636 1.00 89.94 95 ALA A O 1
ATOM 768 N N . GLY A 1 96 ? -14.711 2.852 13.727 1.00 89.06 96 GLY A N 1
ATOM 769 C CA . GLY A 1 96 ? -15.629 1.712 13.719 1.00 89.06 96 GLY A CA 1
ATOM 770 C C . GLY A 1 96 ? -15.642 0.919 12.408 1.00 89.06 96 GLY A C 1
ATOM 771 O O . GLY A 1 96 ? -16.034 -0.247 12.416 1.00 89.06 96 GLY A O 1
ATOM 772 N N . LYS A 1 97 ? -15.162 1.486 11.292 1.00 94.19 97 LYS A N 1
ATOM 773 C CA . LYS A 1 97 ? -15.181 0.811 9.986 1.00 94.19 97 LYS A CA 1
ATOM 774 C C . LYS A 1 97 ? -13.964 -0.089 9.771 1.00 94.19 97 LYS A C 1
ATOM 776 O O . LYS A 1 97 ? -12.845 0.232 10.173 1.00 94.19 97 LYS A O 1
ATOM 781 N N . LYS A 1 98 ? -14.186 -1.213 9.085 1.00 94.81 98 LYS A N 1
ATOM 782 C CA . LYS A 1 98 ? -13.128 -2.085 8.557 1.00 94.81 98 LYS A CA 1
ATOM 783 C C . LYS A 1 98 ? -12.830 -1.698 7.111 1.00 94.81 98 LYS A C 1
ATOM 785 O O . LYS A 1 98 ? -13.745 -1.445 6.329 1.00 94.81 98 LYS A O 1
ATOM 790 N N . TYR A 1 99 ? -11.553 -1.674 6.761 1.00 96.50 99 TYR A N 1
ATOM 791 C CA . TYR A 1 99 ? -11.080 -1.374 5.416 1.00 96.50 99 TYR A CA 1
ATOM 792 C C . TYR A 1 99 ? -10.138 -2.467 4.940 1.00 96.50 99 TYR A C 1
ATOM 794 O O . TYR A 1 99 ? -9.373 -3.023 5.728 1.00 96.50 99 TYR A O 1
ATOM 802 N N . THR A 1 100 ? -10.172 -2.749 3.642 1.00 97.56 100 THR A N 1
ATOM 803 C CA . THR A 1 100 ? -9.194 -3.622 2.996 1.00 97.56 100 THR A CA 1
ATOM 804 C C . THR A 1 100 ? -8.210 -2.791 2.197 1.00 97.56 100 THR A C 1
ATOM 806 O O . THR A 1 100 ? -8.646 -1.886 1.483 1.00 97.56 100 THR A O 1
ATOM 809 N N . TYR A 1 101 ? -6.926 -3.129 2.238 1.00 98.19 101 TYR A N 1
ATOM 810 C CA . TYR A 1 101 ? -5.902 -2.429 1.474 1.00 98.19 101 TYR A CA 1
ATOM 811 C C . TYR A 1 101 ? -5.079 -3.378 0.618 1.00 98.19 101 TYR A C 1
ATOM 813 O O . TYR A 1 101 ? -4.832 -4.523 0.996 1.00 98.19 101 TYR A O 1
ATOM 821 N N . GLN A 1 102 ? -4.630 -2.859 -0.521 1.00 97.56 102 GLN A N 1
ATOM 822 C CA . GLN A 1 102 ? -3.643 -3.479 -1.401 1.00 97.56 102 GLN A CA 1
ATOM 823 C C . GLN A 1 102 ? -2.733 -2.394 -1.970 1.00 97.56 102 GLN A C 1
ATOM 825 O O . GLN A 1 102 ? -3.147 -1.239 -2.121 1.00 97.56 102 GLN A O 1
ATOM 830 N N . ILE A 1 103 ? -1.516 -2.769 -2.340 1.00 97.69 103 ILE A N 1
ATOM 831 C CA . ILE A 1 103 ? -0.568 -1.891 -3.020 1.00 97.69 103 ILE A CA 1
ATOM 832 C C . ILE A 1 103 ? -0.077 -2.555 -4.305 1.00 97.69 103 ILE A C 1
ATOM 834 O O . ILE A 1 103 ? 0.148 -3.759 -4.332 1.00 97.69 103 ILE A O 1
ATOM 838 N N . ALA A 1 104 ? 0.074 -1.779 -5.376 1.00 96.62 104 ALA A N 1
ATOM 839 C CA . ALA A 1 104 ? 0.707 -2.220 -6.616 1.00 96.62 104 ALA A CA 1
ATOM 840 C C . ALA A 1 104 ? 1.918 -1.325 -6.913 1.00 96.62 104 ALA A C 1
ATOM 842 O O . ALA A 1 104 ? 1.768 -0.099 -6.906 1.00 96.62 104 ALA A O 1
ATOM 843 N N . PRO A 1 105 ? 3.103 -1.879 -7.197 1.00 96.88 105 PRO A N 1
ATOM 844 C CA . PRO A 1 105 ? 4.208 -1.107 -7.731 1.00 96.88 105 PRO A CA 1
ATOM 845 C C . PRO A 1 105 ? 3.885 -0.741 -9.180 1.00 96.88 105 PRO A C 1
ATOM 847 O O . PRO A 1 105 ? 3.072 -1.393 -9.836 1.00 96.88 105 PRO A O 1
ATOM 850 N N . TYR A 1 106 ? 4.512 0.304 -9.702 1.00 96.00 106 TYR A N 1
ATOM 851 C CA . TYR A 1 106 ? 4.414 0.609 -11.124 1.00 96.00 106 TYR A CA 1
ATOM 852 C C . TYR A 1 106 ? 5.760 1.012 -11.706 1.00 96.00 106 TYR A C 1
ATOM 854 O O . TYR A 1 106 ? 6.611 1.591 -11.024 1.00 96.00 106 TYR A O 1
ATOM 862 N N . THR A 1 107 ? 5.925 0.747 -12.993 1.00 95.56 107 THR A N 1
ATOM 863 C CA . THR A 1 107 ? 7.034 1.227 -13.818 1.00 95.56 107 THR A CA 1
ATOM 864 C C . THR A 1 107 ? 6.505 2.196 -14.877 1.00 95.56 107 THR A C 1
ATOM 866 O O . THR A 1 107 ? 5.298 2.451 -14.976 1.00 95.56 107 THR A O 1
ATOM 869 N N . LYS A 1 108 ? 7.417 2.806 -15.636 1.00 93.06 108 LYS A N 1
ATOM 870 C CA . LYS A 1 108 ? 7.073 3.577 -16.831 1.00 93.06 108 LYS A CA 1
ATOM 871 C C . LYS A 1 108 ? 7.720 2.897 -18.029 1.00 93.06 108 LYS A C 1
ATOM 873 O O . LYS A 1 108 ? 8.941 2.789 -18.055 1.00 93.06 108 LYS A O 1
ATOM 878 N N . VAL A 1 109 ? 6.910 2.465 -18.986 1.00 91.19 109 VAL A N 1
ATOM 879 C CA . VAL A 1 109 ? 7.355 1.875 -20.253 1.00 91.19 109 VAL A CA 1
ATOM 880 C C . VAL A 1 109 ? 6.876 2.809 -21.355 1.00 91.19 109 VAL A C 1
ATOM 882 O O . VAL A 1 109 ? 5.679 3.076 -21.443 1.00 91.19 109 VAL A O 1
ATOM 885 N N . LYS A 1 110 ? 7.802 3.377 -22.140 1.00 90.50 110 LYS A N 1
ATOM 886 C CA . LYS A 1 110 ? 7.489 4.366 -23.195 1.00 90.50 110 LYS A CA 1
ATOM 887 C C . LYS A 1 110 ? 6.579 5.509 -22.697 1.00 90.50 110 LYS A C 1
ATOM 889 O O . LYS A 1 110 ? 5.556 5.822 -23.292 1.00 90.50 110 LYS A O 1
ATOM 894 N N . GLY A 1 111 ? 6.880 6.058 -21.516 1.00 88.19 111 GLY A N 1
ATOM 895 C CA . GLY A 1 111 ? 6.091 7.126 -20.881 1.00 88.19 111 GLY A CA 1
ATOM 896 C C . GLY A 1 111 ? 4.770 6.687 -20.224 1.00 88.19 111 GLY A C 1
ATOM 897 O O . GLY A 1 111 ? 4.259 7.403 -19.360 1.00 88.19 111 GLY A O 1
ATOM 898 N N . LYS A 1 112 ? 4.252 5.492 -20.531 1.00 90.81 112 LYS A N 1
ATOM 899 C CA . LYS A 1 112 ? 2.995 4.964 -19.979 1.00 90.81 112 LYS A CA 1
ATOM 900 C C . LYS A 1 112 ? 3.228 4.200 -18.676 1.00 90.81 112 LYS A C 1
ATOM 902 O O . LYS A 1 112 ? 4.242 3.528 -18.494 1.00 90.81 112 LYS A O 1
ATOM 907 N N . LYS A 1 113 ? 2.283 4.314 -17.738 1.00 92.69 113 LYS A N 1
ATOM 908 C CA . LYS A 1 113 ? 2.341 3.616 -16.446 1.00 92.69 113 LYS A CA 1
ATOM 909 C C . LYS A 1 113 ? 1.930 2.153 -16.624 1.00 92.69 113 LYS A C 1
ATOM 911 O O . LYS A 1 113 ? 0.786 1.899 -16.981 1.00 92.69 113 LYS A O 1
ATOM 916 N N . ALA A 1 114 ? 2.823 1.228 -16.287 1.00 95.31 114 ALA A N 1
ATOM 917 C CA . ALA A 1 114 ? 2.531 -0.203 -16.219 1.00 95.31 114 ALA A CA 1
ATOM 918 C C . ALA A 1 114 ? 2.474 -0.646 -14.749 1.00 95.31 114 ALA A C 1
ATOM 920 O O . ALA A 1 114 ? 3.407 -0.377 -13.988 1.00 95.31 114 ALA A O 1
ATOM 921 N N . LEU A 1 115 ? 1.366 -1.263 -14.327 1.00 94.88 115 LEU A N 1
ATOM 922 C CA . LEU A 1 115 ? 1.206 -1.777 -12.963 1.00 94.88 115 LEU A CA 1
ATOM 923 C C . LEU A 1 115 ? 1.830 -3.168 -12.843 1.00 94.88 115 LEU A C 1
ATOM 925 O O . LEU A 1 115 ? 1.636 -4.007 -13.714 1.00 94.88 115 LEU A O 1
ATOM 929 N N . GLY A 1 116 ? 2.542 -3.407 -11.745 1.00 92.69 116 GLY A N 1
ATOM 930 C CA . GLY A 1 116 ? 2.987 -4.740 -11.354 1.00 92.69 116 GLY A CA 1
ATOM 931 C C . GLY A 1 116 ? 1.934 -5.492 -10.537 1.00 92.69 116 GLY A C 1
ATOM 932 O O . GLY A 1 116 ? 0.839 -4.985 -10.265 1.00 92.69 116 GLY A O 1
ATOM 933 N N . VAL A 1 117 ? 2.305 -6.697 -10.101 1.00 93.31 117 VAL A N 1
ATOM 934 C CA . VAL A 1 117 ? 1.476 -7.563 -9.251 1.00 93.31 117 VAL A CA 1
ATOM 935 C C . VAL A 1 117 ? 1.112 -6.842 -7.946 1.00 93.31 117 VAL A C 1
ATOM 937 O O . VAL A 1 117 ? 1.955 -6.210 -7.305 1.00 93.31 117 VAL A O 1
ATOM 940 N N . LYS A 1 118 ? -0.169 -6.904 -7.563 1.00 94.69 118 LYS A N 1
ATOM 941 C CA . LYS A 1 118 ? -0.660 -6.345 -6.294 1.00 94.69 118 LYS A CA 1
ATOM 942 C C . LYS A 1 118 ? -0.153 -7.177 -5.116 1.00 94.69 118 LYS A C 1
ATOM 944 O O . LYS A 1 118 ? -0.032 -8.391 -5.217 1.00 94.69 118 LYS A O 1
ATOM 949 N N . SER A 1 119 ? 0.040 -6.536 -3.970 1.00 95.00 119 SER A N 1
ATOM 950 C CA . SER A 1 119 ? 0.232 -7.231 -2.700 1.00 95.00 119 SER A CA 1
ATOM 951 C C . SER A 1 119 ? -0.982 -8.088 -2.334 1.00 95.00 119 SER A C 1
ATOM 953 O O . SER A 1 119 ? -2.106 -7.876 -2.821 1.00 95.00 119 SER A O 1
ATOM 955 N N . TYR A 1 120 ? -0.774 -8.958 -1.345 1.00 92.19 120 TYR A N 1
ATOM 956 C CA . TYR A 1 120 ? -1.869 -9.539 -0.583 1.00 92.19 120 TYR A CA 1
ATOM 957 C C . TYR A 1 120 ? -2.772 -8.448 0.009 1.00 92.19 120 TYR A C 1
ATOM 959 O O . TYR A 1 120 ? -2.371 -7.294 0.221 1.00 92.19 120 TYR A O 1
ATOM 967 N N . LYS A 1 121 ? -4.031 -8.821 0.231 1.00 95.06 121 LYS A N 1
ATOM 968 C CA . LYS A 1 121 ? -5.056 -7.938 0.778 1.00 95.06 121 LYS A CA 1
ATOM 969 C C . LYS A 1 121 ? -5.006 -7.984 2.298 1.00 95.06 121 LYS A C 1
ATOM 971 O O . LYS A 1 121 ? -5.323 -9.008 2.892 1.00 95.06 121 LYS A O 1
ATOM 976 N N . ILE A 1 122 ? -4.687 -6.855 2.920 1.00 95.88 122 ILE A N 1
ATOM 977 C CA . ILE A 1 122 ? -4.771 -6.704 4.377 1.00 95.88 122 ILE A CA 1
ATOM 978 C C . ILE A 1 122 ? -6.115 -6.119 4.781 1.00 95.88 122 ILE A C 1
ATOM 980 O O . ILE A 1 122 ? -6.711 -5.346 4.027 1.00 95.88 122 ILE A O 1
ATOM 984 N N . ARG A 1 123 ? -6.585 -6.452 5.985 1.00 96.31 123 ARG A N 1
ATOM 985 C CA . ARG A 1 123 ? -7.773 -5.844 6.597 1.00 96.31 123 ARG A CA 1
ATOM 986 C C . ARG A 1 123 ? -7.363 -5.097 7.855 1.00 96.31 123 ARG A C 1
ATOM 988 O O . ARG A 1 123 ? -6.645 -5.640 8.682 1.00 96.31 123 ARG A O 1
ATOM 995 N N . VAL A 1 124 ? -7.843 -3.869 8.008 1.00 93.88 124 VAL A N 1
ATOM 996 C CA . VAL A 1 124 ? -7.527 -3.018 9.160 1.00 93.88 124 VAL A CA 1
ATOM 997 C C . VAL A 1 124 ? -8.812 -2.361 9.664 1.00 93.88 124 VAL A C 1
ATOM 999 O O . VAL A 1 124 ? -9.581 -1.801 8.878 1.00 93.88 124 VAL A O 1
ATOM 1002 N N . LYS A 1 125 ? -9.065 -2.441 10.975 1.00 91.56 125 LYS A N 1
ATOM 1003 C CA . LYS A 1 125 ? -10.185 -1.757 11.643 1.00 91.56 125 LYS A CA 1
ATOM 1004 C C . LYS A 1 125 ? -9.730 -0.367 12.085 1.00 91.56 125 LYS A C 1
ATOM 1006 O O . LYS A 1 125 ? -8.738 -0.239 12.796 1.00 91.56 125 LYS A O 1
ATOM 1011 N N . ALA A 1 126 ? -10.454 0.671 11.680 1.00 90.31 126 ALA A N 1
ATOM 1012 C CA . ALA A 1 126 ? -10.224 2.023 12.167 1.00 90.31 126 ALA A CA 1
ATOM 1013 C C . ALA A 1 126 ? -10.856 2.179 13.558 1.00 90.31 126 ALA A C 1
ATOM 1015 O O . ALA A 1 126 ? -12.063 1.999 13.721 1.00 90.31 126 ALA A O 1
ATOM 1016 N N . THR A 1 127 ? -10.055 2.510 14.567 1.00 87.94 127 THR A N 1
ATOM 1017 C CA . THR A 1 127 ? -10.532 2.810 15.927 1.00 87.94 127 THR A CA 1
ATOM 1018 C C . THR A 1 127 ? -10.851 4.301 16.073 1.00 87.94 127 THR A C 1
ATOM 1020 O O . THR A 1 127 ? -10.594 5.097 15.162 1.00 87.94 127 THR A O 1
ATOM 1023 N N . LYS A 1 128 ? -11.471 4.697 17.192 1.00 77.94 128 LYS A N 1
ATOM 1024 C CA . LYS A 1 128 ? -11.669 6.120 17.499 1.00 77.94 128 LYS A CA 1
ATOM 1025 C C . LYS A 1 128 ? -10.302 6.803 17.580 1.00 77.94 128 LYS A C 1
ATOM 1027 O O . LYS A 1 128 ? -9.355 6.250 18.135 1.00 77.94 128 LYS A O 1
ATOM 1032 N N . ARG A 1 129 ? -10.194 7.999 16.997 1.00 74.69 129 ARG A N 1
ATOM 1033 C CA . ARG A 1 129 ? -9.032 8.849 17.248 1.00 74.69 129 ARG A CA 1
ATOM 1034 C C . ARG A 1 129 ? -9.160 9.345 18.677 1.00 74.69 129 ARG A C 1
ATOM 1036 O O . ARG A 1 129 ? -10.162 9.984 18.984 1.00 74.69 129 ARG A O 1
ATOM 1043 N N . ASN A 1 130 ? -8.182 9.059 19.531 1.00 63.75 130 ASN A N 1
ATOM 1044 C CA . ASN A 1 130 ? -8.116 9.738 20.817 1.00 63.75 130 ASN A CA 1
ATOM 1045 C C . ASN A 1 130 ? -7.812 11.204 20.493 1.00 63.75 130 ASN A C 1
ATOM 1047 O O . ASN A 1 130 ? -6.676 11.545 20.147 1.00 63.75 130 ASN A O 1
ATOM 1051 N N . GLY A 1 131 ? -8.845 12.053 20.538 1.00 54.84 131 GLY A N 1
ATOM 1052 C CA . GLY A 1 131 ? -8.642 13.484 20.734 1.00 54.84 131 GLY A CA 1
ATOM 1053 C C . GLY A 1 131 ? -7.732 13.653 21.946 1.00 54.84 131 GLY A C 1
ATOM 1054 O O . GLY A 1 131 ? -7.721 12.776 22.814 1.00 54.84 131 GLY A O 1
ATOM 1055 N N . LYS A 1 132 ? -6.900 14.702 21.959 1.00 48.53 132 LYS A N 1
ATOM 1056 C CA . LYS A 1 132 ? -6.116 15.088 23.143 1.00 48.53 132 LYS A CA 1
ATOM 1057 C C . LYS A 1 132 ? -6.921 14.727 24.395 1.00 48.53 132 LYS A C 1
ATOM 1059 O O . LYS A 1 132 ? -8.062 15.167 24.507 1.00 48.53 132 LYS A O 1
ATOM 1064 N N . LYS A 1 133 ? -6.349 13.938 25.310 1.00 47.28 133 LYS A N 1
ATOM 1065 C CA . LYS A 1 133 ? -6.781 14.020 26.705 1.00 47.28 133 LYS A CA 1
ATOM 1066 C C . LYS A 1 133 ? -6.685 15.519 27.001 1.00 47.28 133 LYS A C 1
ATOM 1068 O O . LYS A 1 133 ? -5.593 16.073 26.865 1.00 47.28 133 LYS A O 1
ATOM 1073 N N . SER A 1 134 ? -7.824 16.191 27.148 1.00 46.38 134 SER A N 1
ATOM 1074 C CA . SER A 1 134 ? -7.855 17.587 27.556 1.00 46.38 134 SER A CA 1
ATOM 1075 C C . SER A 1 134 ? -7.258 17.577 28.949 1.00 46.38 134 SER A C 1
ATOM 1077 O O . SER A 1 134 ? -7.919 17.169 29.894 1.00 46.38 134 SER A O 1
ATOM 1079 N N . ILE A 1 135 ? -5.965 17.873 29.052 1.00 52.94 135 ILE A N 1
ATOM 1080 C CA . ILE A 1 135 ? -5.332 18.181 30.328 1.00 52.94 135 ILE A CA 1
ATOM 1081 C C . ILE A 1 135 ? -5.693 19.648 30.5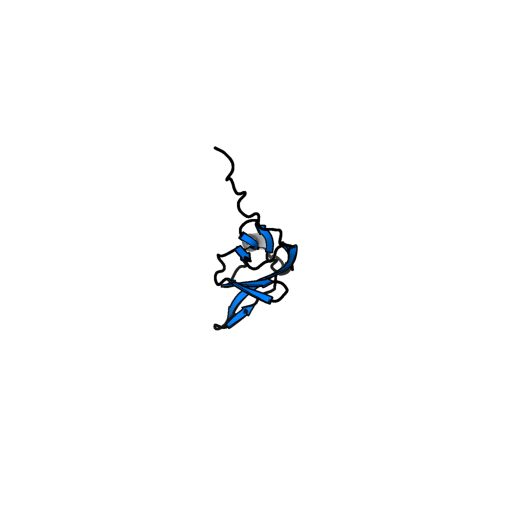61 1.00 52.94 135 ILE A C 1
ATOM 1083 O O . ILE A 1 135 ? -4.926 20.549 30.251 1.00 52.94 135 ILE A O 1
ATOM 1087 N N . LEU A 1 136 ? -6.949 19.861 30.934 1.00 48.66 136 LEU A N 1
ATOM 1088 C CA . LEU A 1 136 ? -7.439 21.062 31.588 1.00 48.66 136 LEU A CA 1
ATOM 1089 C C . LEU A 1 136 ? -8.278 20.536 32.740 1.00 48.66 136 LEU A C 1
ATOM 1091 O O . LEU A 1 136 ? -9.485 20.372 32.606 1.00 48.66 136 LEU A O 1
ATOM 1095 N N . GLN A 1 137 ? -7.595 20.155 33.809 1.00 42.38 137 GLN A N 1
ATOM 1096 C CA . GLN A 1 137 ? -8.125 20.255 35.155 1.00 42.38 137 GLN A CA 1
ATOM 1097 C C . GLN A 1 137 ? -6.933 20.355 36.106 1.00 42.38 137 GLN A C 1
ATOM 1099 O O . GLN A 1 137 ? -6.076 19.473 36.109 1.00 42.38 137 GLN A O 1
ATOM 1104 N N . G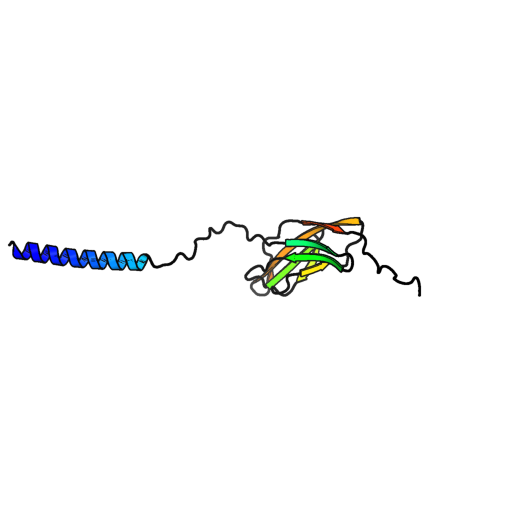LU A 1 138 ? -6.934 21.488 36.814 1.00 38.09 138 GLU A N 1
ATOM 1105 C CA . GLU A 1 138 ? -6.288 21.775 38.100 1.00 38.09 138 GLU A CA 1
ATOM 1106 C C . GLU A 1 138 ? -4.761 21.930 38.074 1.00 38.09 138 GLU A C 1
ATOM 1108 O O . GLU A 1 138 ? -4.031 20.944 38.034 1.00 38.09 138 GLU A O 1
ATOM 1113 N N . TRP A 1 139 ? -4.295 23.188 38.021 1.00 50.25 139 TRP A N 1
ATOM 1114 C CA . TRP A 1 139 ? -3.817 23.962 39.183 1.00 50.25 139 TRP A CA 1
ATOM 1115 C C . TRP A 1 139 ? -4.172 25.440 38.985 1.00 50.25 139 TRP A C 1
ATOM 1117 O O . TRP A 1 139 ? -4.144 25.882 37.811 1.00 50.25 139 TRP A O 1
#

InterPro domains:
  IPR013783 Immunoglobulin-like fold [G3DSA:2.60.40.10] (36-118)

Radius of gyration: 30.63 Å; chains: 1; bounding box: 78×72×68 Å

Organism: NCBI:txid39496

pLDDT: mean 80.6, std 18.93, range [36.62, 98.31]